Protein AF-K7P240-F1 (afdb_monomer)

Solvent-accessible surface area (backbone atoms only — not comparable to full-atom values): 3871 Å² total; per-residue (Å²): 118,96,59,44,70,86,45,30,40,73,83,69,53,87,90,41,56,68,62,36,50,50,56,52,50,52,49,52,52,45,29,68,78,38,62,64,54,49,53,50,34,51,51,30,32,53,52,50,38,72,76,72,70,39,71,65,61,51,55,56,52,59,69,69,74,110

Organism: Pinus mugo (NCBI:txid28528)

Mean predicted aligned error: 3.49 Å

pLDDT: mean 95.12, std 6.48, range [53.69, 98.62]

Structure (mmCIF, N/CA/C/O backbone):
data_AF-K7P240-F1
#
_entry.id   AF-K7P240-F1
#
loop_
_atom_site.group_PDB
_atom_site.id
_atom_site.type_symbol
_atom_site.label_atom_id
_atom_site.label_alt_id
_atom_site.label_comp_id
_atom_site.label_asym_id
_atom_site.label_entity_id
_atom_site.label_seq_id
_atom_site.pdbx_PDB_ins_code
_atom_site.Cartn_x
_atom_site.Cartn_y
_atom_site.Cartn_z
_atom_site.occupancy
_atom_site.B_iso_or_equiv
_atom_site.auth_seq_id
_atom_site.auth_comp_id
_atom_site.auth_asym_id
_atom_site.auth_atom_id
_atom_site.pdbx_PDB_model_num
ATOM 1 N N . GLU A 1 1 ? 5.590 -3.401 10.716 1.00 78.56 1 GLU A N 1
ATOM 2 C CA . GLU A 1 1 ? 5.182 -1.994 10.915 1.00 78.56 1 GLU A CA 1
ATOM 3 C C . GLU A 1 1 ? 3.979 -1.686 10.019 1.00 78.56 1 GLU A C 1
ATOM 5 O O . GLU A 1 1 ? 3.321 -2.646 9.635 1.00 78.56 1 GLU A O 1
ATOM 10 N N . ILE A 1 2 ? 3.611 -0.425 9.775 1.00 94.56 2 ILE A N 1
ATOM 11 C CA . ILE A 1 2 ? 2.302 0.003 9.225 1.00 94.56 2 ILE A CA 1
ATOM 12 C C . ILE A 1 2 ? 1.859 -0.787 7.974 1.00 94.56 2 ILE A C 1
ATOM 14 O O . ILE A 1 2 ? 0.729 -1.282 7.949 1.00 94.56 2 ILE A O 1
ATOM 18 N N . ILE A 1 3 ? 2.750 -0.966 6.995 1.00 97.00 3 ILE A N 1
ATOM 19 C CA . ILE A 1 3 ? 2.497 -1.667 5.724 1.00 97.00 3 ILE A CA 1
ATOM 20 C C . ILE A 1 3 ? 2.785 -3.176 5.834 1.00 97.00 3 ILE A C 1
ATOM 22 O O . ILE A 1 3 ? 3.702 -3.603 6.536 1.00 97.00 3 ILE A O 1
ATOM 26 N N . VAL A 1 4 ? 1.998 -3.982 5.114 1.00 97.44 4 VAL A N 1
ATOM 27 C CA . VAL A 1 4 ? 2.287 -5.387 4.797 1.00 97.44 4 VAL A CA 1
ATOM 28 C C . VAL A 1 4 ? 2.635 -5.479 3.313 1.00 97.44 4 VAL A C 1
ATOM 30 O O . VAL A 1 4 ? 1.790 -5.181 2.466 1.00 97.44 4 VAL A O 1
ATOM 33 N N . ASP A 1 5 ? 3.876 -5.870 3.018 1.00 97.56 5 ASP A N 1
ATOM 34 C CA . ASP A 1 5 ? 4.417 -5.916 1.656 1.00 97.56 5 ASP A CA 1
ATOM 35 C C . ASP A 1 5 ? 3.570 -6.805 0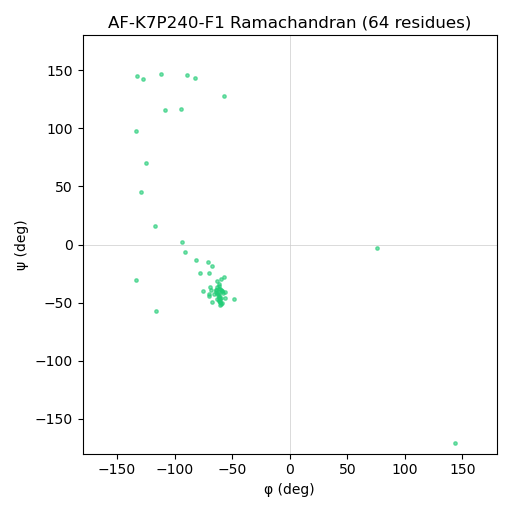.732 1.00 97.56 5 ASP A C 1
ATOM 37 O O . ASP A 1 5 ? 3.248 -7.942 1.075 1.00 97.56 5 ASP A O 1
ATOM 41 N N . GLY A 1 6 ? 3.174 -6.263 -0.420 1.00 96.19 6 GLY A N 1
ATOM 42 C CA . GLY A 1 6 ? 2.344 -6.948 -1.412 1.00 96.19 6 GLY A CA 1
ATOM 43 C C . GLY A 1 6 ? 0.859 -7.061 -1.063 1.00 96.19 6 GLY A C 1
ATOM 44 O O . GLY A 1 6 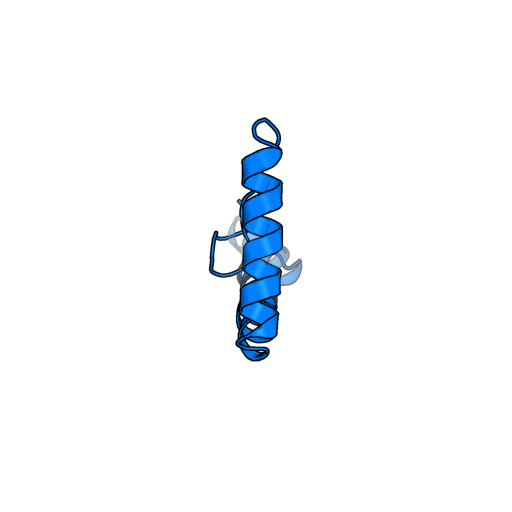? 0.094 -7.553 -1.886 1.00 96.19 6 GLY A O 1
ATOM 45 N N . VAL A 1 7 ? 0.437 -6.604 0.121 1.00 97.50 7 VAL A N 1
ATOM 46 C CA . VAL A 1 7 ? -0.959 -6.696 0.578 1.00 97.50 7 VAL A CA 1
ATOM 47 C C . VAL A 1 7 ? -1.568 -5.311 0.759 1.00 97.50 7 VAL A C 1
ATOM 49 O O . VAL A 1 7 ? -2.581 -4.997 0.149 1.00 97.50 7 VAL A O 1
ATOM 52 N N . SER A 1 8 ? -0.948 -4.469 1.589 1.00 97.00 8 SER A N 1
ATOM 53 C CA . SER A 1 8 ? -1.465 -3.137 1.939 1.00 97.00 8 SER A CA 1
ATOM 54 C C . SER A 1 8 ? -0.539 -2.005 1.480 1.00 97.00 8 SER A C 1
ATOM 56 O O . SER A 1 8 ? -0.590 -0.901 2.020 1.00 97.00 8 SER A O 1
ATOM 58 N N . GLY A 1 9 ? 0.386 -2.317 0.572 1.00 97.69 9 GLY A N 1
ATOM 59 C CA . GLY A 1 9 ? 1.471 -1.455 0.115 1.00 97.69 9 GLY A CA 1
ATOM 60 C C . GLY A 1 9 ? 2.744 -2.261 -0.140 1.00 97.69 9 GLY A C 1
ATOM 61 O O . GLY A 1 9 ? 2.728 -3.490 -0.105 1.00 97.69 9 GLY A O 1
ATOM 62 N N . PHE A 1 10 ? 3.856 -1.570 -0.377 1.00 97.88 10 PHE A N 1
ATOM 63 C CA . PHE A 1 10 ? 5.151 -2.193 -0.644 1.00 97.88 10 PHE A CA 1
ATOM 64 C C . PHE A 1 10 ? 6.244 -1.535 0.188 1.00 97.88 10 PHE A C 1
ATOM 66 O O . PHE A 1 10 ? 6.221 -0.324 0.411 1.00 97.88 10 PHE A O 1
ATOM 73 N N . HIS A 1 11 ? 7.216 -2.328 0.620 1.00 96.88 11 HIS A N 1
ATOM 74 C CA . HIS A 1 11 ? 8.463 -1.801 1.150 1.00 96.88 11 HIS A CA 1
ATOM 75 C C . HIS A 1 11 ? 9.415 -1.457 0.002 1.00 96.88 11 HIS A C 1
ATOM 77 O O . HIS A 1 11 ? 9.473 -2.160 -1.010 1.00 96.88 11 HIS A O 1
ATOM 83 N N . ILE A 1 12 ? 10.165 -0.374 0.188 1.00 96.44 12 ILE A N 1
ATOM 84 C CA . ILE A 1 12 ? 11.271 0.044 -0.673 1.00 96.44 12 ILE A CA 1
ATOM 85 C C . ILE A 1 12 ? 12.497 0.275 0.205 1.00 96.44 12 ILE A C 1
ATOM 87 O O . ILE A 1 12 ? 12.371 0.760 1.332 1.00 96.44 12 ILE A O 1
ATOM 91 N N . ASP A 1 13 ? 13.668 -0.095 -0.300 1.00 95.50 13 ASP A N 1
ATOM 92 C CA . ASP A 1 13 ? 14.929 0.105 0.405 1.00 95.50 13 ASP A CA 1
ATOM 93 C C . ASP A 1 13 ? 15.576 1.426 -0.050 1.00 95.50 13 ASP A C 1
ATOM 95 O O . ASP A 1 13 ? 15.935 1.551 -1.225 1.00 95.50 13 ASP A O 1
ATOM 99 N N . PRO A 1 14 ? 15.744 2.419 0.842 1.00 94.81 14 PRO A N 1
ATOM 100 C CA . PRO A 1 14 ? 16.334 3.707 0.484 1.00 94.81 14 PRO A CA 1
ATOM 101 C C . PRO A 1 14 ? 17.822 3.624 0.113 1.00 94.81 14 PRO A C 1
ATOM 103 O O . PRO A 1 14 ? 18.325 4.539 -0.535 1.00 94.81 14 PRO A O 1
ATOM 106 N N . TYR A 1 15 ? 18.534 2.557 0.494 1.00 97.56 15 TYR A N 1
ATOM 107 C CA . TYR A 1 15 ? 19.939 2.357 0.121 1.00 97.56 15 TYR A CA 1
ATOM 108 C C . TYR A 1 15 ? 20.106 1.776 -1.288 1.00 97.56 15 TYR A C 1
ATOM 110 O O . TYR A 1 15 ? 21.205 1.814 -1.839 1.00 97.56 15 TYR A O 1
ATOM 118 N N . HIS A 1 16 ? 19.023 1.280 -1.891 1.00 96.44 16 HIS A N 1
ATOM 119 C CA . HIS A 1 16 ? 19.033 0.619 -3.192 1.00 96.44 16 HIS A CA 1
ATOM 120 C C . HIS A 1 16 ? 18.039 1.292 -4.148 1.00 96.44 16 HIS A C 1
ATOM 122 O O . HIS A 1 16 ? 17.007 0.727 -4.512 1.00 96.44 16 HIS A O 1
ATOM 128 N N . GLY A 1 17 ? 18.373 2.520 -4.564 1.00 96.69 17 GLY A N 1
ATOM 129 C CA . GLY A 1 17 ? 17.520 3.367 -5.406 1.00 96.69 17 GLY A CA 1
ATOM 130 C C . GLY A 1 17 ? 17.096 2.720 -6.727 1.00 96.69 17 GLY A C 1
ATOM 131 O O . GLY A 1 17 ? 15.923 2.808 -7.086 1.00 96.69 17 GLY A O 1
ATOM 132 N N . ASP A 1 18 ? 18.003 2.008 -7.402 1.00 97.75 18 ASP A N 1
ATOM 133 C CA . ASP A 1 18 ? 17.682 1.312 -8.656 1.00 97.75 18 ASP A CA 1
ATOM 134 C C . ASP A 1 18 ? 16.588 0.257 -8.437 1.00 97.75 18 ASP A C 1
ATOM 136 O O . ASP A 1 18 ? 15.568 0.276 -9.126 1.00 97.75 18 ASP A O 1
ATOM 140 N N . SER A 1 19 ? 16.722 -0.578 -7.400 1.00 96.25 19 SER A N 1
ATOM 141 C CA . SER A 1 19 ? 15.715 -1.591 -7.052 1.00 96.25 19 SER A CA 1
ATOM 142 C C . SER A 1 19 ? 14.381 -0.966 -6.633 1.00 96.25 19 SER A C 1
ATOM 144 O O . SER A 1 19 ? 13.315 -1.458 -7.006 1.00 96.25 19 SER A O 1
ATOM 146 N N . ALA A 1 20 ? 14.416 0.145 -5.889 1.00 97.69 20 ALA A N 1
ATOM 147 C CA . ALA A 1 20 ? 13.205 0.877 -5.533 1.00 97.69 20 ALA A CA 1
ATOM 148 C C . ALA A 1 20 ? 12.494 1.428 -6.781 1.00 97.69 20 ALA A C 1
ATOM 150 O O . ALA A 1 20 ? 11.272 1.323 -6.887 1.00 97.69 20 ALA A O 1
ATOM 151 N N . SER A 1 21 ? 13.251 1.978 -7.736 1.00 97.88 21 SER A N 1
ATOM 152 C CA . SER A 1 21 ? 12.714 2.526 -8.984 1.00 97.88 21 SER A CA 1
ATOM 153 C C . SER A 1 21 ? 12.090 1.447 -9.875 1.00 97.88 21 SER A C 1
ATOM 155 O O . SER A 1 21 ? 10.979 1.638 -10.371 1.00 97.88 21 SER A O 1
ATOM 157 N N . GLU A 1 22 ? 12.740 0.286 -9.994 1.00 98.25 22 GLU A N 1
ATOM 158 C CA . GLU A 1 22 ? 12.235 -0.875 -10.734 1.00 98.25 22 GLU A CA 1
ATOM 159 C C . GLU A 1 22 ? 10.924 -1.378 -10.124 1.00 98.25 22 GLU A C 1
ATOM 161 O O . GLU A 1 22 ? 9.926 -1.538 -10.822 1.00 98.25 22 GLU A O 1
ATOM 166 N N . ARG A 1 23 ? 10.865 -1.492 -8.793 1.00 97.62 23 ARG A N 1
ATOM 167 C CA . ARG A 1 23 ? 9.653 -1.914 -8.078 1.00 97.62 23 ARG A CA 1
ATOM 168 C C . ARG A 1 23 ? 8.475 -0.954 -8.284 1.00 97.62 23 ARG A C 1
ATOM 170 O O . ARG A 1 23 ? 7.328 -1.397 -8.358 1.00 97.62 23 ARG A O 1
ATOM 177 N N . ILE A 1 24 ? 8.739 0.351 -8.383 1.00 97.94 24 ILE A N 1
ATOM 178 C CA . ILE A 1 24 ? 7.716 1.361 -8.700 1.00 97.94 24 ILE A CA 1
ATOM 179 C C . ILE A 1 24 ? 7.254 1.222 -10.157 1.00 97.94 24 ILE A C 1
ATOM 181 O O . ILE A 1 24 ? 6.050 1.255 -10.419 1.00 97.94 24 ILE A O 1
ATOM 185 N N . ALA A 1 25 ? 8.182 1.047 -11.101 1.00 98.44 25 ALA A N 1
ATOM 186 C CA . ALA A 1 25 ? 7.856 0.858 -12.514 1.00 98.44 25 ALA A CA 1
ATOM 187 C C . ALA A 1 25 ? 7.006 -0.405 -12.735 1.00 98.44 25 ALA A C 1
ATOM 189 O O . ALA A 1 25 ? 5.958 -0.334 -13.378 1.00 98.44 25 ALA A O 1
ATOM 190 N N . ASP A 1 26 ? 7.389 -1.520 -12.113 1.00 98.31 26 ASP A N 1
ATOM 191 C CA . ASP A 1 26 ? 6.652 -2.785 -12.145 1.00 98.31 26 ASP A CA 1
ATOM 192 C C . ASP A 1 26 ? 5.230 -2.646 -11.601 1.00 98.31 26 ASP A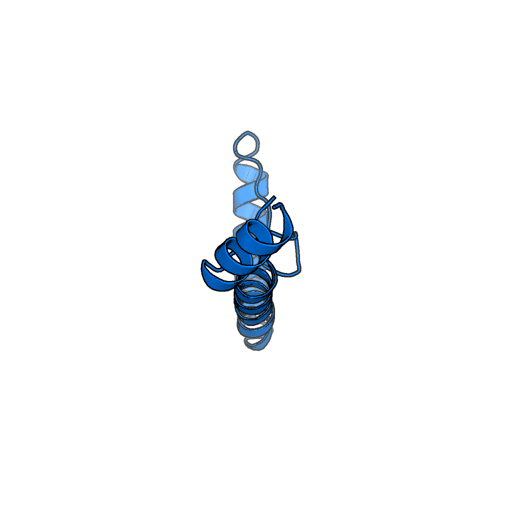 C 1
ATOM 194 O O . ASP A 1 26 ? 4.289 -3.238 -12.135 1.00 98.31 26 ASP A O 1
ATOM 198 N N . PHE A 1 27 ? 5.048 -1.867 -10.531 1.00 98.50 27 PHE A N 1
ATOM 199 C CA . PHE A 1 27 ? 3.720 -1.595 -9.992 1.00 98.50 27 PHE A CA 1
ATOM 200 C C . PHE A 1 27 ? 2.835 -0.892 -11.028 1.00 98.50 27 PHE A C 1
ATOM 202 O O . PHE A 1 27 ? 1.694 -1.309 -11.239 1.00 98.50 27 PHE A O 1
ATOM 209 N N . PHE A 1 28 ? 3.352 0.139 -11.701 1.00 98.44 28 PHE A N 1
ATOM 210 C CA . PHE A 1 28 ? 2.586 0.859 -12.717 1.00 98.44 28 PHE A CA 1
ATOM 211 C C . PHE A 1 28 ? 2.332 0.023 -13.969 1.00 98.44 28 PHE A C 1
ATOM 213 O O . PHE A 1 28 ? 1.231 0.094 -14.513 1.00 98.44 28 PHE A O 1
ATOM 220 N N . GLU A 1 29 ? 3.285 -0.806 -14.395 1.00 98.62 29 GLU A N 1
ATOM 221 C CA . GLU A 1 29 ? 3.066 -1.716 -15.521 1.00 98.62 29 GLU A CA 1
ATOM 222 C C . GLU A 1 29 ? 1.979 -2.748 -15.187 1.00 98.62 29 GLU A C 1
ATOM 224 O O . GLU A 1 29 ? 1.072 -2.968 -15.988 1.00 98.62 29 GLU A O 1
ATOM 229 N N . LYS A 1 30 ? 1.969 -3.296 -13.964 1.00 98.25 30 LYS A N 1
ATOM 230 C CA . LYS A 1 30 ? 0.872 -4.160 -13.494 1.00 98.25 30 LYS A CA 1
ATOM 231 C C . LYS A 1 30 ? -0.469 -3.435 -13.465 1.00 98.25 30 LYS A C 1
ATOM 233 O O . LYS A 1 30 ? -1.438 -3.992 -13.957 1.00 98.25 30 LYS A O 1
ATOM 238 N N . CYS A 1 31 ? -0.526 -2.199 -12.963 1.00 98.25 31 CYS A N 1
ATOM 239 C CA . CYS A 1 31 ? -1.758 -1.397 -12.979 1.00 98.25 31 CYS A CA 1
ATOM 240 C C . CYS A 1 31 ? -2.244 -1.089 -14.402 1.00 98.25 31 CYS A C 1
ATOM 242 O O . CYS A 1 31 ? -3.437 -0.929 -14.638 1.00 98.25 31 CYS A O 1
ATOM 244 N N . LYS A 1 32 ? -1.325 -0.967 -15.360 1.00 98.12 32 LYS A N 1
ATOM 245 C CA . LYS A 1 32 ? -1.655 -0.717 -16.762 1.00 98.12 32 LYS A CA 1
ATOM 246 C C . LYS A 1 32 ? -2.192 -1.970 -17.455 1.00 98.12 32 LYS A C 1
ATOM 248 O O . LYS A 1 32 ? -3.123 -1.860 -18.248 1.00 98.12 32 LYS A O 1
ATOM 253 N N . ILE A 1 33 ? -1.606 -3.134 -17.172 1.00 98.44 33 ILE A N 1
ATOM 254 C CA . ILE A 1 33 ? -2.061 -4.433 -17.690 1.00 98.44 33 ILE A CA 1
ATOM 255 C C . ILE A 1 33 ? -3.392 -4.831 -17.041 1.00 98.44 33 ILE A C 1
ATOM 257 O O . ILE A 1 33 ? -4.299 -5.299 -17.726 1.00 98.44 33 ILE A O 1
ATOM 261 N N . ASP A 1 34 ? -3.510 -4.616 -15.733 1.00 98.00 34 ASP A N 1
ATOM 262 C CA . ASP A 1 34 ? -4.688 -4.903 -14.923 1.00 98.00 34 ASP A CA 1
ATOM 263 C C . ASP A 1 34 ? -5.019 -3.705 -14.011 1.00 98.00 34 ASP A C 1
ATOM 265 O O . ASP A 1 34 ? -4.452 -3.566 -12.921 1.00 98.00 34 ASP A O 1
ATOM 269 N N . PRO A 1 35 ? -5.972 -2.844 -14.415 1.00 96.19 35 PRO A N 1
ATOM 270 C CA . PRO A 1 35 ? -6.402 -1.702 -13.609 1.00 96.19 35 PRO A CA 1
ATOM 271 C C . PRO A 1 35 ? -6.910 -2.074 -12.210 1.00 96.19 35 PRO A C 1
ATOM 273 O O . PRO A 1 35 ? -6.763 -1.280 -11.280 1.00 96.19 35 PRO A O 1
ATOM 276 N N . SER A 1 36 ? -7.453 -3.286 -12.028 1.00 98.00 36 SER A N 1
ATOM 277 C CA . SER A 1 36 ? -7.970 -3.746 -10.730 1.00 98.00 36 SER A CA 1
ATOM 278 C C . SER A 1 36 ? -6.864 -4.021 -9.705 1.00 98.00 36 SER A C 1
ATOM 280 O O . SER A 1 36 ? -7.116 -4.085 -8.496 1.00 98.00 36 SER A O 1
ATOM 282 N N . TYR A 1 37 ? -5.613 -4.128 -10.160 1.00 98.38 37 TYR A N 1
ATOM 283 C CA . TYR A 1 37 ? -4.462 -4.286 -9.283 1.00 98.38 37 TYR A CA 1
ATOM 284 C C . TYR A 1 37 ? -4.271 -3.069 -8.367 1.00 98.38 37 TYR A C 1
ATOM 286 O O . TYR A 1 37 ? -3.955 -3.226 -7.184 1.00 98.38 37 TYR A O 1
ATOM 294 N N . TRP A 1 38 ? -4.536 -1.858 -8.873 1.00 98.44 38 TRP A N 1
ATOM 295 C CA . TRP A 1 38 ? -4.506 -0.648 -8.050 1.00 98.44 38 TRP A CA 1
ATOM 296 C C . TRP A 1 38 ? -5.572 -0.702 -6.952 1.00 98.44 38 TRP A C 1
ATOM 298 O O . TRP A 1 38 ? -5.259 -0.482 -5.780 1.00 98.44 38 TRP A O 1
ATOM 308 N N . ASP A 1 39 ? -6.805 -1.071 -7.311 1.00 98.38 39 ASP A N 1
ATOM 309 C CA . ASP A 1 39 ? -7.911 -1.202 -6.359 1.00 98.38 39 ASP A CA 1
ATOM 310 C C . ASP A 1 39 ? -7.612 -2.258 -5.292 1.00 98.38 39 ASP A C 1
ATOM 312 O O . ASP A 1 39 ? -7.918 -2.060 -4.117 1.00 98.38 39 ASP A O 1
ATOM 316 N N . THR A 1 40 ? -6.968 -3.362 -5.671 1.00 98.38 40 THR A N 1
ATOM 317 C CA . THR A 1 40 ? -6.575 -4.432 -4.745 1.00 98.38 40 THR A CA 1
ATOM 318 C C . THR A 1 40 ? -5.640 -3.906 -3.654 1.00 98.38 40 THR A C 1
ATOM 320 O O . THR A 1 40 ? -5.917 -4.075 -2.465 1.00 98.38 40 THR A O 1
ATOM 323 N N . ILE A 1 41 ? -4.564 -3.213 -4.040 1.00 98.44 41 ILE A N 1
ATOM 324 C CA . ILE A 1 41 ? -3.598 -2.649 -3.084 1.00 98.44 41 ILE A CA 1
ATOM 325 C C . ILE A 1 41 ? -4.218 -1.497 -2.279 1.00 98.44 41 ILE A C 1
ATOM 327 O O . ILE A 1 41 ? -3.992 -1.398 -1.071 1.00 98.44 41 ILE A O 1
ATOM 331 N N . SER A 1 42 ? -5.037 -0.657 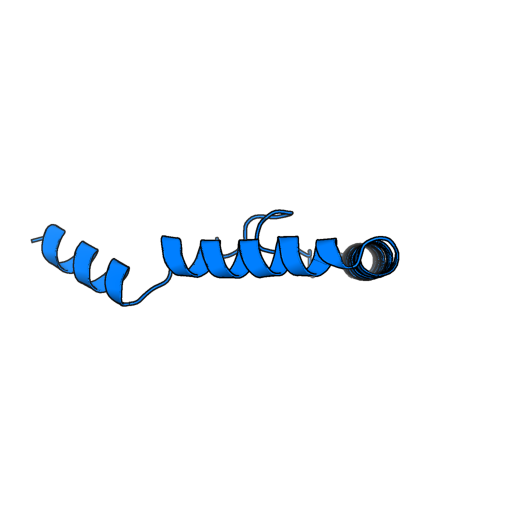-2.918 1.00 98.19 42 SER A N 1
ATOM 332 C CA . SER A 1 42 ? -5.750 0.453 -2.273 1.00 98.19 42 SER A CA 1
ATOM 333 C C . SER A 1 42 ? -6.698 -0.043 -1.173 1.00 98.19 42 SER A C 1
ATOM 335 O O . SER A 1 42 ? -6.621 0.399 -0.022 1.00 98.19 42 SER A O 1
ATOM 337 N N . ASN A 1 43 ? -7.522 -1.047 -1.485 1.00 98.50 43 ASN A N 1
ATOM 338 C CA . ASN A 1 43 ? -8.430 -1.674 -0.527 1.00 98.50 43 ASN A CA 1
ATOM 339 C C . ASN A 1 43 ? -7.673 -2.386 0.603 1.00 98.50 43 ASN A C 1
ATOM 341 O O . ASN A 1 43 ? -8.065 -2.268 1.765 1.00 98.50 43 ASN A O 1
ATOM 345 N N . GLY A 1 44 ? -6.555 -3.054 0.297 1.00 98.06 44 GLY A N 1
ATOM 346 C CA . GLY A 1 44 ? -5.674 -3.633 1.314 1.00 98.06 44 GLY A CA 1
ATOM 347 C C . GLY A 1 44 ? -5.112 -2.580 2.279 1.00 98.06 44 GLY A C 1
ATOM 348 O O . GLY A 1 44 ? -5.051 -2.811 3.490 1.00 98.06 44 GLY A O 1
ATOM 349 N N . GLY A 1 45 ? -4.761 -1.394 1.772 1.00 97.81 45 GLY A N 1
ATOM 350 C CA . GLY A 1 45 ? -4.370 -0.229 2.571 1.00 97.81 45 GLY A CA 1
ATOM 351 C C . GLY A 1 45 ? -5.480 0.252 3.510 1.00 97.81 45 GLY A C 1
ATOM 352 O O . GLY A 1 45 ? -5.248 0.414 4.711 1.00 97.81 45 GLY A O 1
ATOM 353 N N . LEU A 1 46 ? -6.700 0.421 2.990 1.00 98.06 46 LEU A N 1
ATOM 354 C CA . LEU A 1 46 ? -7.867 0.816 3.786 1.00 98.06 46 LEU A CA 1
ATOM 355 C C . LEU A 1 46 ? -8.152 -0.189 4.907 1.00 98.06 46 LEU A C 1
ATOM 357 O O . LEU A 1 46 ? -8.258 0.199 6.074 1.00 98.06 46 LEU A O 1
ATOM 361 N N . GLN A 1 47 ? -8.215 -1.480 4.573 1.00 97.44 47 GLN A N 1
ATOM 362 C CA . GLN A 1 47 ? -8.443 -2.550 5.542 1.00 97.44 47 GLN A CA 1
ATOM 363 C C . GLN A 1 47 ? -7.387 -2.524 6.656 1.00 97.44 47 GLN A C 1
ATOM 365 O O . GLN A 1 47 ? -7.727 -2.549 7.841 1.00 97.44 47 GLN A O 1
ATOM 370 N N . ARG A 1 48 ? -6.105 -2.380 6.295 1.00 96.88 48 ARG A N 1
ATOM 371 C CA . ARG A 1 48 ? -4.996 -2.327 7.255 1.00 96.88 48 ARG A CA 1
ATOM 372 C C . ARG A 1 48 ? -5.142 -1.193 8.270 1.00 96.88 48 ARG A C 1
ATOM 374 O O . ARG A 1 48 ? -4.865 -1.400 9.454 1.00 96.88 48 ARG A O 1
ATOM 381 N N . ILE A 1 49 ? -5.564 -0.008 7.829 1.00 96.62 49 ILE A N 1
ATOM 382 C CA . ILE A 1 49 ? -5.783 1.139 8.719 1.00 96.62 49 ILE A CA 1
ATOM 383 C C . ILE A 1 49 ? -6.960 0.882 9.656 1.00 96.62 49 ILE A C 1
ATOM 385 O O . ILE A 1 49 ? -6.802 1.031 10.871 1.00 96.62 49 ILE A O 1
ATOM 389 N N . PHE A 1 50 ? -8.103 0.442 9.123 1.00 95.25 50 PHE A N 1
ATOM 390 C CA . PHE A 1 50 ? -9.300 0.203 9.931 1.00 95.25 50 PHE A CA 1
ATOM 391 C C . PHE A 1 50 ? -9.100 -0.876 10.999 1.00 95.25 50 PHE A C 1
ATOM 393 O O . PHE A 1 50 ? -9.638 -0.741 12.095 1.00 95.25 50 PHE A O 1
ATOM 400 N N . GLU A 1 51 ? -8.288 -1.897 10.727 1.00 94.31 51 GLU A N 1
ATOM 401 C CA . GLU A 1 51 ? -8.023 -2.993 11.666 1.00 94.31 51 GLU A CA 1
ATOM 402 C C . GLU A 1 51 ? -7.037 -2.654 12.792 1.00 94.31 51 GLU A C 1
ATOM 404 O O . GLU A 1 51 ? -7.014 -3.338 13.819 1.00 94.31 51 GLU A O 1
ATOM 409 N N . ARG A 1 52 ? -6.142 -1.678 12.596 1.00 92.12 52 ARG A N 1
ATOM 410 C CA . ARG A 1 52 ? -4.958 -1.530 13.465 1.00 92.12 52 ARG A CA 1
ATOM 411 C C . ARG A 1 52 ? -4.686 -0.116 13.950 1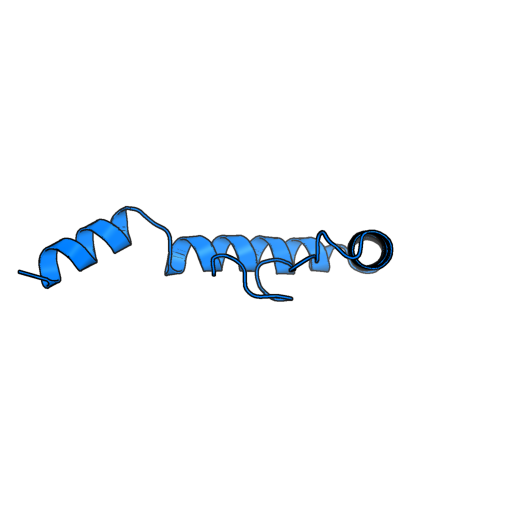.00 92.12 52 ARG A C 1
ATOM 413 O O . ARG A 1 52 ? -4.134 0.029 15.039 1.00 92.12 52 ARG A O 1
ATOM 420 N N . TYR A 1 53 ? -5.043 0.899 13.170 1.00 92.94 53 TYR A N 1
ATOM 421 C CA . TYR A 1 53 ? -4.530 2.260 13.336 1.00 92.94 53 TYR A CA 1
ATOM 422 C C . TYR A 1 53 ? -5.660 3.295 13.377 1.00 92.94 53 TYR A C 1
ATOM 424 O O . TYR A 1 53 ? -5.584 4.340 12.735 1.00 92.94 53 TYR A O 1
ATOM 432 N N . THR A 1 54 ? -6.718 3.015 14.144 1.00 95.19 54 THR A N 1
ATOM 433 C CA . THR A 1 54 ? -7.806 3.971 14.401 1.00 95.19 54 THR A CA 1
ATOM 434 C C . THR A 1 54 ? -7.817 4.425 15.859 1.00 95.19 54 THR A C 1
ATOM 436 O O . THR A 1 54 ? -7.537 3.649 16.776 1.00 95.19 54 THR A O 1
ATOM 439 N N . TRP A 1 55 ? -8.208 5.682 16.091 1.00 95.50 55 TRP A N 1
ATOM 440 C CA . TRP A 1 55 ? -8.375 6.230 17.443 1.00 95.50 55 TRP A CA 1
ATOM 441 C C . TRP A 1 55 ? -9.409 5.467 18.275 1.00 95.50 55 TRP A C 1
ATOM 443 O O . TRP A 1 55 ? -9.259 5.363 19.489 1.00 95.50 55 TRP A O 1
ATOM 453 N N . LYS A 1 56 ? -10.422 4.881 17.624 1.00 92.69 56 LYS A N 1
ATOM 454 C CA . LYS A 1 56 ? -11.416 4.025 18.279 1.00 92.69 56 LYS A CA 1
ATOM 455 C C . LYS A 1 56 ? -10.763 2.800 18.928 1.00 92.69 56 LYS A C 1
ATOM 457 O O . LYS A 1 56 ? -10.940 2.589 20.122 1.00 92.69 56 LYS A O 1
ATOM 462 N N . ILE A 1 57 ? -9.958 2.049 18.171 1.00 91.38 57 ILE A N 1
ATOM 463 C CA . ILE A 1 57 ? -9.243 0.865 18.683 1.00 91.38 57 ILE A CA 1
ATOM 464 C C . ILE A 1 57 ? -8.279 1.257 19.806 1.00 91.38 57 ILE A C 1
ATOM 466 O O . ILE A 1 57 ? -8.131 0.529 20.787 1.00 91.38 57 ILE A O 1
ATOM 470 N N . TYR A 1 58 ? -7.619 2.410 19.676 1.00 92.00 58 TYR A N 1
ATOM 471 C CA . TYR A 1 58 ? -6.744 2.925 20.725 1.00 92.00 58 TYR A CA 1
ATOM 472 C C . TYR A 1 58 ? -7.508 3.176 22.035 1.00 92.00 58 TYR A C 1
ATOM 474 O O . TYR A 1 58 ? -7.090 2.690 23.086 1.00 92.00 58 TYR A O 1
ATOM 482 N N . ALA A 1 59 ? -8.643 3.879 21.969 1.00 93.19 59 ALA A N 1
ATOM 483 C CA . ALA A 1 59 ? -9.476 4.166 23.134 1.00 93.19 59 ALA A CA 1
ATOM 484 C C . ALA A 1 59 ? -10.020 2.885 23.792 1.00 93.19 59 ALA A C 1
ATOM 486 O O . ALA A 1 59 ? -9.965 2.758 25.012 1.00 93.19 59 ALA A O 1
ATOM 487 N N . GLU A 1 60 ? -10.479 1.911 22.999 1.00 91.88 60 GLU A N 1
ATOM 488 C CA . GLU A 1 60 ? -10.951 0.611 23.501 1.00 91.88 60 GLU A CA 1
ATOM 489 C C . GLU A 1 60 ? -9.854 -0.139 24.269 1.00 91.88 60 GLU A C 1
ATOM 491 O O . GLU A 1 60 ? -10.092 -0.615 25.378 1.00 91.88 60 GLU A O 1
ATOM 496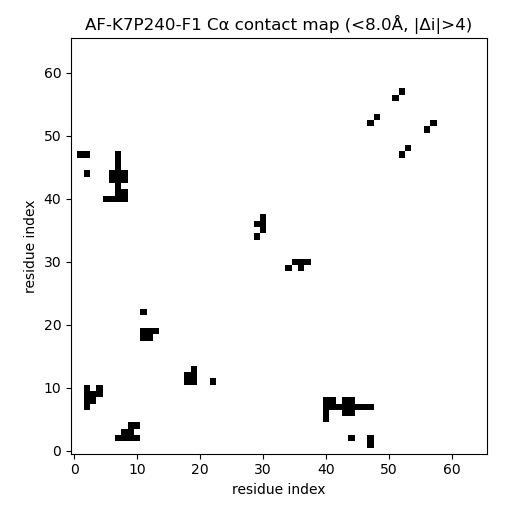 N N . ARG A 1 61 ? -8.629 -0.192 23.729 1.00 90.56 61 ARG A N 1
ATOM 497 C CA . ARG A 1 61 ? -7.495 -0.839 24.409 1.00 90.56 61 ARG A CA 1
ATOM 498 C C . ARG A 1 61 ? -7.144 -0.159 25.724 1.00 90.56 61 ARG A C 1
ATOM 500 O O . ARG A 1 61 ? -6.893 -0.853 26.705 1.00 90.56 61 ARG A O 1
ATOM 507 N N . LEU A 1 62 ? -7.145 1.174 25.752 1.00 92.31 62 LEU A N 1
ATOM 508 C CA . LEU A 1 62 ? -6.841 1.945 26.956 1.00 92.31 62 LEU A CA 1
ATOM 509 C C . LEU A 1 62 ? -7.802 1.604 28.108 1.00 92.31 62 LEU A C 1
ATOM 511 O O . LEU A 1 62 ? -7.356 1.450 29.239 1.00 92.31 62 LEU A O 1
ATOM 515 N N . MET A 1 63 ? -9.092 1.417 27.811 1.00 88.06 63 MET A N 1
ATOM 516 C CA . M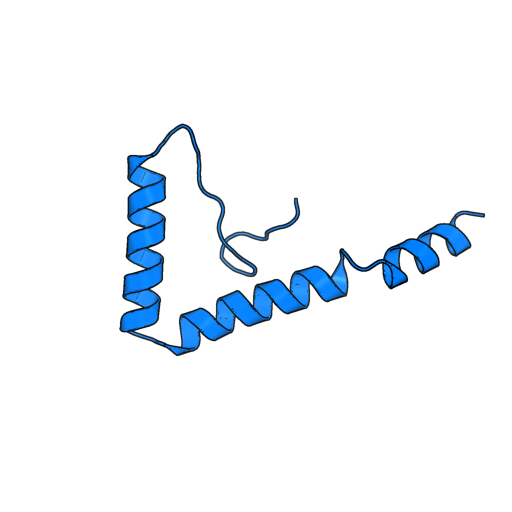ET A 1 63 ? -10.117 1.063 28.805 1.00 88.06 63 MET A CA 1
ATOM 517 C C . MET A 1 63 ? -9.982 -0.362 29.357 1.00 88.06 63 MET A C 1
ATOM 519 O O . MET A 1 63 ? -10.464 -0.638 30.446 1.00 88.06 63 MET A O 1
ATOM 523 N N . THR A 1 64 ? -9.358 -1.278 28.613 1.00 87.31 64 THR A N 1
ATOM 524 C CA . THR A 1 64 ? -9.160 -2.679 29.041 1.00 87.31 64 THR A CA 1
ATOM 525 C C . THR A 1 64 ? -7.850 -2.925 29.790 1.00 87.31 64 THR A C 1
ATOM 527 O O . THR A 1 64 ? -7.612 -4.036 30.252 1.00 87.31 64 THR A O 1
ATOM 530 N N . LEU A 1 65 ? -6.981 -1.914 29.871 1.00 79.06 65 LEU A N 1
ATOM 531 C CA . LEU A 1 65 ? -5.685 -1.982 30.556 1.00 79.06 65 LEU A CA 1
ATOM 532 C C . LEU A 1 65 ? -5.749 -1.504 32.021 1.00 79.06 65 LEU A C 1
ATOM 534 O O . LEU A 1 65 ? -4.706 -1.451 32.672 1.00 79.06 65 LEU A O 1
ATOM 538 N N . SER A 1 66 ? -6.938 -1.139 32.515 1.00 53.69 66 SER A N 1
ATOM 539 C CA . SER A 1 66 ? -7.208 -0.767 33.914 1.00 53.69 66 SER A CA 1
ATOM 540 C C . SER A 1 66 ? -7.483 -1.969 34.807 1.00 53.69 66 SER A C 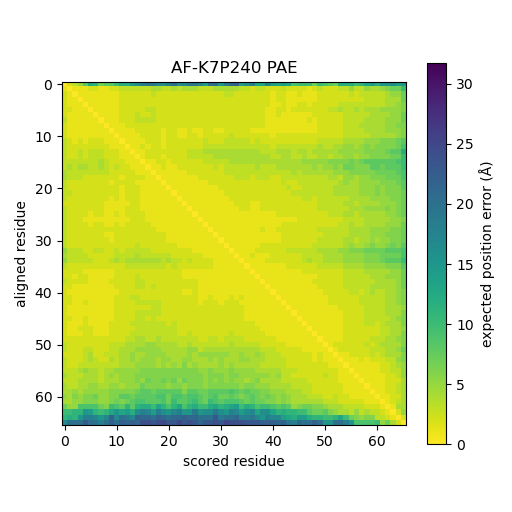1
ATOM 542 O 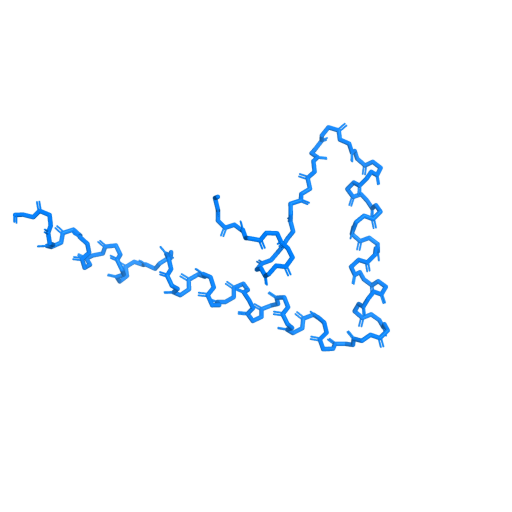O . SER A 1 66 ? -8.258 -2.841 34.349 1.00 53.69 66 SER A O 1
#

Radius of gyration: 16.04 Å; Cα contacts (8 Å, |Δi|>4): 42; chains: 1; bounding box: 31×13×52 Å

Nearest PDB structures (foldseek):
  3s29-assembly1_B  TM=9.151E-01  e=3.478E-05  Arabidopsis thaliana
  3s27-assembly1_D  TM=9.160E-01  e=1.246E-04  Arabidopsis thaliana

InterPro domains:
  IPR012820 Sucrose synthase, plant/cyanobacteria [PTHR45839] (1-66)

Secondary structure (DSSP, 8-state):
----TTTS-----TT-HHHHHHHHHHHHHHHHH-THHHHHHHHHHHHHHHHHS-HHHHHHHHHH--

Foldseek 3Di:
DQDDDPQQHHDDDPVCVVVNVVVVVVQVVCCVVPVCSVVRNPVSNVVSCVVPPDPVVVVVVVVVVD

Sequence (66 aa):
EIIVDGVSGFHIDPYHGDSASERIADFFEKCKIDPSYWDTISNGGLQRIFERYTWKIYAERLMTLS